Protein AF-A0A9N9CKV3-F1 (afdb_monomer)

Mean predicted aligned error: 9.0 Å

Solvent-accessible surface area (backbone atoms only — not comparable to full-atom values): 6927 Å² total; per-residue (Å²): 135,54,77,69,55,55,54,52,51,52,53,27,47,39,58,74,69,42,94,70,59,46,68,35,51,51,38,59,76,71,62,56,90,47,69,68,61,43,54,50,51,51,51,52,33,49,54,50,44,36,70,78,42,74,80,39,63,69,58,53,51,50,54,55,38,53,78,59,77,45,75,57,26,63,57,54,39,51,51,51,52,51,53,50,52,51,50,53,49,53,55,48,52,54,51,50,53,51,52,50,51,50,51,50,52,51,48,52,62,72,67,45,75,81,77,73,86,83,80,133

Structure (mmCIF, N/CA/C/O backbone):
data_AF-A0A9N9CKV3-F1
#
_entry.id   AF-A0A9N9CKV3-F1
#
loop_
_atom_site.group_PDB
_atom_site.id
_atom_site.type_symbol
_atom_site.label_atom_id
_atom_site.label_alt_id
_atom_site.label_comp_id
_atom_site.label_asym_id
_atom_site.label_entity_id
_atom_site.label_seq_id
_atom_site.pdbx_PDB_ins_code
_atom_site.Cartn_x
_atom_site.Cartn_y
_atom_site.Cartn_z
_atom_site.occupancy
_atom_site.B_iso_or_equiv
_atom_site.auth_seq_id
_atom_site.auth_comp_id
_atom_site.auth_asym_id
_atom_site.auth_atom_id
_atom_site.pdbx_PDB_model_num
ATOM 1 N N . MET A 1 1 ? 0.550 -23.930 9.897 1.00 59.59 1 MET A N 1
ATOM 2 C CA . MET A 1 1 ? -0.203 -22.725 9.483 1.00 59.59 1 MET A CA 1
ATOM 3 C C . MET A 1 1 ? -0.141 -22.611 7.970 1.00 59.59 1 MET A C 1
ATOM 5 O O . MET A 1 1 ? 0.779 -23.154 7.372 1.00 59.59 1 MET A O 1
ATOM 9 N N . THR A 1 2 ? -1.138 -21.997 7.333 1.00 80.31 2 THR A N 1
ATOM 10 C CA . THR A 1 2 ? -1.086 -21.738 5.882 1.00 80.31 2 THR A CA 1
ATOM 11 C C . THR A 1 2 ? -0.345 -20.426 5.616 1.00 80.31 2 THR A C 1
ATOM 13 O O . THR A 1 2 ? -0.497 -19.480 6.384 1.00 80.31 2 THR A O 1
ATOM 16 N N . ARG A 1 3 ? 0.400 -20.321 4.505 1.00 81.75 3 ARG A N 1
ATOM 17 C CA . ARG A 1 3 ? 1.137 -19.096 4.112 1.00 81.75 3 ARG A CA 1
ATOM 18 C C . ARG A 1 3 ? 0.265 -17.834 4.133 1.00 81.75 3 ARG A C 1
ATOM 20 O O . ARG A 1 3 ? 0.734 -16.735 4.403 1.00 81.75 3 ARG A O 1
ATOM 27 N N . THR A 1 4 ? -1.023 -17.982 3.836 1.00 85.81 4 THR A N 1
ATOM 28 C CA . THR A 1 4 ? -1.987 -16.881 3.880 1.00 85.81 4 THR A CA 1
ATOM 29 C C . THR A 1 4 ? -2.233 -16.385 5.304 1.00 85.81 4 THR A C 1
ATOM 31 O O . THR A 1 4 ? -2.349 -15.181 5.492 1.00 85.81 4 THR A O 1
ATOM 34 N N . GLN A 1 5 ? -2.299 -17.269 6.302 1.00 85.62 5 GLN A N 1
ATOM 35 C CA . GLN A 1 5 ? -2.479 -16.877 7.705 1.00 85.62 5 GLN A CA 1
ATOM 36 C C . GLN A 1 5 ? -1.262 -16.123 8.243 1.00 85.62 5 GLN A C 1
ATOM 38 O O . GLN A 1 5 ? -1.441 -15.080 8.863 1.00 85.62 5 GLN A O 1
ATOM 43 N N . GLU A 1 6 ? -0.052 -16.584 7.920 1.00 89.44 6 GLU A N 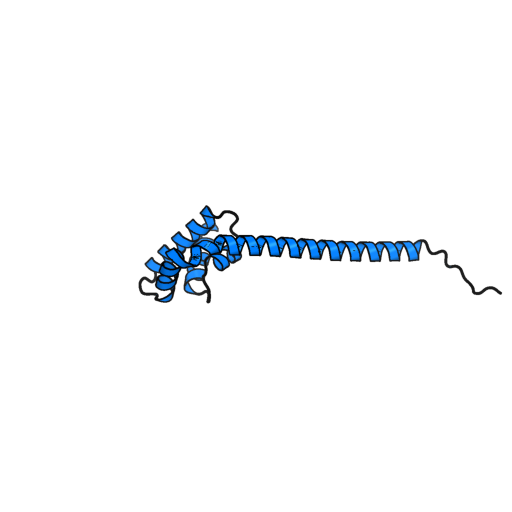1
ATOM 44 C CA . GLU A 1 6 ? 1.201 -15.923 8.317 1.00 89.44 6 GLU A CA 1
ATOM 45 C C . GLU A 1 6 ? 1.235 -14.467 7.832 1.00 89.44 6 GLU A C 1
ATOM 47 O O . GLU A 1 6 ? 1.434 -13.544 8.618 1.00 89.44 6 GLU A O 1
ATOM 52 N N . VAL A 1 7 ? 0.891 -14.230 6.560 1.00 92.00 7 VAL A N 1
ATOM 53 C CA . VAL A 1 7 ? 0.821 -12.870 6.000 1.00 92.00 7 VAL A CA 1
ATOM 54 C C . VAL A 1 7 ? -0.230 -12.008 6.713 1.00 92.00 7 VAL A C 1
ATOM 56 O O . VAL A 1 7 ? -0.016 -10.814 6.910 1.00 92.00 7 VAL A O 1
ATOM 59 N N . ARG A 1 8 ? -1.373 -12.572 7.126 1.00 92.44 8 ARG A N 1
ATOM 60 C CA . ARG A 1 8 ? -2.404 -11.819 7.869 1.00 92.44 8 ARG A CA 1
ATOM 61 C C . ARG A 1 8 ? -1.923 -11.414 9.264 1.00 92.44 8 ARG A C 1
ATOM 63 O O . ARG A 1 8 ? -2.218 -10.310 9.725 1.00 92.44 8 ARG A O 1
ATOM 70 N N . GLU A 1 9 ? -1.170 -12.283 9.927 1.00 92.56 9 GLU A N 1
ATOM 71 C CA . GLU A 1 9 ? -0.559 -11.986 11.2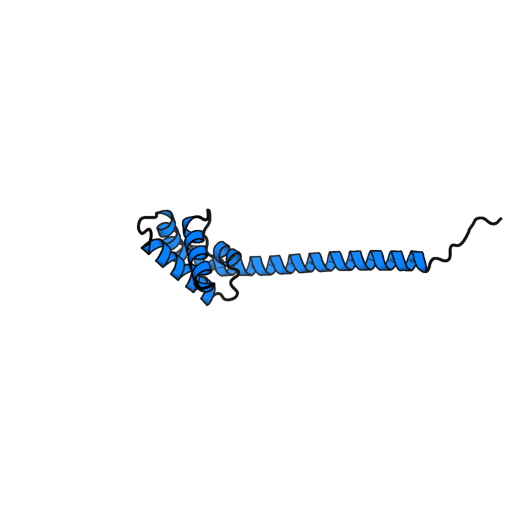23 1.00 92.56 9 GLU A CA 1
ATOM 72 C C . GLU A 1 9 ? 0.534 -10.923 11.098 1.00 92.56 9 GLU A C 1
ATOM 74 O O . GLU A 1 9 ? 0.541 -9.965 11.872 1.00 92.56 9 GLU A O 1
ATOM 79 N N . GLU A 1 10 ? 1.393 -11.015 10.082 1.00 94.88 10 GLU A N 1
ATOM 80 C CA . GLU A 1 10 ? 2.388 -9.984 9.764 1.00 94.88 10 GLU A CA 1
ATOM 81 C C . GLU A 1 10 ? 1.735 -8.623 9.509 1.00 94.88 10 GLU A C 1
ATOM 83 O O . GLU A 1 10 ? 2.169 -7.612 10.059 1.00 94.88 10 GLU A O 1
ATOM 88 N N . GLN A 1 11 ? 0.648 -8.588 8.735 1.00 95.56 11 GLN A N 1
ATOM 89 C CA . GLN A 1 11 ? -0.115 -7.367 8.474 1.00 95.56 11 GLN A CA 1
ATOM 90 C C . GLN A 1 11 ? -0.703 -6.760 9.749 1.00 95.56 11 GLN A C 1
ATOM 92 O O . GLN A 1 11 ? -0.612 -5.550 9.956 1.00 95.56 11 GLN A O 1
ATOM 97 N N . THR A 1 12 ? -1.283 -7.584 10.621 1.00 94.56 12 THR A N 1
ATOM 98 C CA . THR A 1 12 ? -1.819 -7.121 11.910 1.00 94.56 12 THR A CA 1
ATOM 99 C C . THR A 1 12 ? -0.692 -6.578 12.796 1.00 94.56 12 THR A C 1
ATOM 101 O O . THR A 1 12 ? -0.806 -5.497 13.377 1.00 94.56 12 THR A O 1
ATOM 104 N N . ASN A 1 13 ? 0.436 -7.289 12.856 1.00 94.69 13 ASN A N 1
ATOM 105 C CA . ASN A 1 13 ? 1.613 -6.883 13.619 1.00 94.69 13 ASN A CA 1
ATOM 106 C C . ASN A 1 13 ? 2.237 -5.589 13.091 1.00 94.69 13 ASN A C 1
ATOM 108 O O . ASN A 1 13 ? 2.676 -4.764 13.893 1.00 94.69 13 ASN A O 1
ATOM 112 N N . PHE A 1 14 ? 2.231 -5.378 11.773 1.00 96.31 14 PHE A N 1
ATOM 113 C CA . PHE A 1 14 ? 2.664 -4.129 11.157 1.00 96.31 14 PHE A CA 1
ATOM 114 C C . PHE A 1 14 ? 1.848 -2.950 11.698 1.00 96.31 14 PHE A C 1
ATOM 116 O O . PHE A 1 14 ? 2.424 -1.958 12.131 1.00 96.31 14 PHE A O 1
ATOM 123 N N . LEU A 1 15 ? 0.519 -3.066 11.766 1.00 95.19 15 LEU A N 1
ATOM 124 C CA . LEU A 1 15 ? -0.332 -1.982 12.271 1.00 95.19 15 LEU A CA 1
ATOM 125 C C . LEU A 1 15 ? -0.066 -1.660 13.749 1.00 95.19 15 LEU A C 1
ATOM 127 O O . LEU A 1 15 ? -0.058 -0.490 14.133 1.00 95.19 15 LEU A O 1
ATOM 131 N N . LYS A 1 16 ? 0.216 -2.682 14.566 1.00 93.19 16 LYS A N 1
ATOM 132 C CA . LYS A 1 16 ? 0.525 -2.515 15.994 1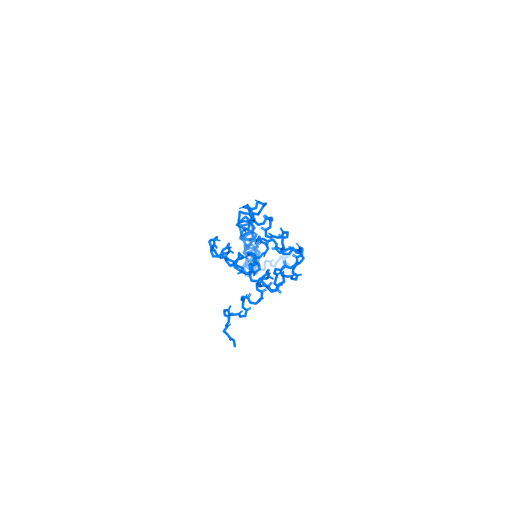.00 93.19 16 LYS A CA 1
ATOM 133 C C . LYS A 1 16 ? 1.912 -1.893 16.209 1.00 93.19 16 LYS A C 1
ATOM 135 O O . LYS A 1 16 ? 2.050 -0.891 16.912 1.00 93.19 16 LYS A O 1
ATOM 140 N N . LYS A 1 17 ? 2.949 -2.450 15.577 1.00 93.00 17 LYS A N 1
ATOM 141 C CA . LYS A 1 17 ? 4.357 -2.175 15.917 1.00 93.00 17 LYS A CA 1
ATOM 142 C C . LYS A 1 17 ? 5.033 -1.131 15.034 1.00 93.00 17 LYS A C 1
ATOM 144 O O . LYS A 1 17 ? 5.920 -0.437 15.513 1.00 93.00 17 LYS A O 1
ATOM 149 N N . HIS A 1 18 ? 4.632 -0.995 13.771 1.00 93.44 18 HIS A N 1
ATOM 150 C CA . HIS A 1 18 ? 5.321 -0.109 12.833 1.00 93.44 18 HIS A CA 1
ATOM 151 C C . HIS A 1 18 ? 5.161 1.358 13.249 1.00 93.44 18 HIS A C 1
ATOM 153 O O . HIS A 1 18 ? 4.064 1.771 13.620 1.00 93.44 18 HIS A O 1
ATOM 159 N N . GLU A 1 19 ? 6.234 2.148 13.187 1.00 90.38 19 GLU A N 1
ATOM 160 C CA . GLU A 1 19 ? 6.245 3.552 13.629 1.00 90.38 19 GLU A CA 1
ATOM 161 C C . GLU A 1 19 ? 5.208 4.395 12.875 1.00 90.38 19 GLU A C 1
ATOM 163 O O . GLU A 1 19 ? 4.444 5.148 13.471 1.00 90.38 19 GLU A O 1
ATOM 168 N N . ASN A 1 20 ? 5.108 4.181 11.560 1.00 90.81 20 ASN A N 1
ATOM 169 C CA . ASN A 1 20 ? 4.160 4.879 10.697 1.00 90.81 20 ASN A CA 1
ATOM 170 C C . ASN A 1 20 ? 3.300 3.890 9.885 1.00 90.81 20 ASN A C 1
ATOM 172 O O . ASN A 1 20 ? 3.631 3.608 8.726 1.00 90.81 20 ASN A O 1
ATOM 176 N N . PRO A 1 21 ? 2.225 3.321 10.465 1.00 92.69 21 PRO A N 1
ATOM 177 C CA . PRO A 1 21 ? 1.400 2.286 9.836 1.00 92.69 21 PRO A CA 1
ATOM 178 C C . PRO A 1 21 ? 0.361 2.866 8.856 1.00 92.69 21 PRO A C 1
ATOM 180 O O . PRO A 1 21 ? -0.750 2.352 8.701 1.00 92.69 21 PRO A O 1
ATOM 183 N N . ARG A 1 22 ? 0.723 3.962 8.181 1.00 93.50 22 ARG A N 1
ATOM 184 C CA . ARG A 1 22 ? -0.084 4.635 7.161 1.00 93.50 22 ARG A CA 1
ATOM 185 C C . ARG A 1 22 ? -0.447 3.664 6.026 1.00 93.50 22 ARG A C 1
ATOM 187 O O . ARG A 1 22 ? 0.415 2.860 5.648 1.00 93.50 22 ARG A O 1
ATOM 194 N N . PRO A 1 23 ? -1.643 3.761 5.411 1.00 94.06 23 PRO A N 1
ATOM 195 C CA . PRO A 1 23 ? -2.016 2.883 4.306 1.00 94.06 23 PRO A CA 1
ATOM 196 C C . PRO A 1 23 ? -0.980 2.825 3.181 1.00 94.06 23 PRO A C 1
ATOM 198 O O . PRO A 1 23 ? -0.665 1.735 2.716 1.00 94.06 23 PRO A O 1
ATOM 201 N N . SER A 1 24 ? -0.370 3.952 2.789 1.00 93.56 24 SER A N 1
ATOM 202 C CA . SER A 1 24 ? 0.671 3.940 1.751 1.00 93.56 24 SER A CA 1
ATOM 203 C C . SER A 1 24 ? 1.856 3.030 2.093 1.00 93.56 24 SER A C 1
ATOM 205 O O . SER A 1 24 ? 2.317 2.288 1.230 1.00 93.56 24 SER A O 1
ATOM 207 N N . ASN A 1 25 ? 2.326 3.044 3.344 1.00 94.62 25 ASN A N 1
ATOM 208 C CA . ASN A 1 25 ? 3.455 2.220 3.789 1.00 94.62 25 ASN A CA 1
ATOM 209 C C . ASN A 1 25 ? 3.057 0.747 3.869 1.00 94.62 25 ASN A C 1
ATOM 211 O O . ASN A 1 25 ? 3.799 -0.117 3.414 1.00 94.62 25 ASN A O 1
ATOM 215 N N . PHE A 1 26 ? 1.845 0.473 4.350 1.00 95.62 26 PHE A N 1
ATOM 216 C CA . PHE A 1 26 ? 1.279 -0.871 4.331 1.00 95.62 26 PHE A CA 1
ATOM 217 C C . PHE A 1 26 ? 1.198 -1.427 2.898 1.00 95.62 26 PHE A C 1
ATOM 219 O O . PHE A 1 26 ? 1.558 -2.575 2.641 1.00 95.62 26 PHE A O 1
ATOM 226 N N . PHE A 1 27 ? 0.781 -0.610 1.925 1.00 95.19 27 PHE A N 1
ATOM 227 C CA . PHE A 1 27 ? 0.698 -1.043 0.528 1.00 95.19 27 PHE A CA 1
ATOM 228 C C . PHE A 1 27 ? 2.065 -1.335 -0.096 1.00 95.19 27 PHE A C 1
ATOM 230 O O . PHE A 1 27 ? 2.181 -2.235 -0.935 1.00 95.19 27 PHE A O 1
ATOM 237 N N . ILE A 1 28 ? 3.088 -0.577 0.308 1.00 93.88 28 ILE A N 1
ATOM 238 C CA . ILE A 1 28 ? 4.480 -0.780 -0.101 1.00 93.88 28 ILE A CA 1
ATOM 239 C C . ILE A 1 28 ? 5.006 -2.100 0.455 1.00 93.88 28 ILE A C 1
ATOM 241 O O . ILE A 1 28 ? 5.483 -2.923 -0.330 1.00 93.88 28 ILE A O 1
ATOM 245 N N . GLU A 1 29 ? 4.862 -2.312 1.763 1.00 95.62 29 GLU A N 1
ATOM 246 C CA . GLU A 1 29 ? 5.405 -3.474 2.470 1.00 95.62 29 GLU A CA 1
ATOM 247 C C . GLU A 1 29 ? 4.835 -4.784 1.912 1.00 95.62 29 GLU A C 1
ATOM 249 O O . GLU A 1 29 ? 5.565 -5.670 1.465 1.00 95.62 29 GLU A O 1
ATOM 254 N N . PHE A 1 30 ? 3.507 -4.851 1.791 1.00 95.06 30 PHE A N 1
ATOM 255 C CA . PHE A 1 30 ? 2.794 -6.045 1.330 1.00 95.06 30 PHE A CA 1
ATOM 256 C C . PHE A 1 30 ? 2.550 -6.076 -0.192 1.00 95.06 30 PHE A C 1
ATOM 258 O O . PHE A 1 30 ? 1.872 -6.968 -0.703 1.00 95.06 30 PHE A O 1
ATOM 265 N N . LYS A 1 31 ? 3.132 -5.128 -0.942 1.00 93.81 31 LYS A N 1
ATOM 266 C CA . LYS A 1 31 ? 3.219 -5.115 -2.418 1.00 93.81 31 LYS A CA 1
ATOM 267 C C . LYS A 1 31 ? 1.871 -5.292 -3.137 1.00 93.81 31 LYS A C 1
ATOM 269 O O . LYS A 1 31 ? 1.756 -6.057 -4.103 1.00 93.81 31 LYS A O 1
ATOM 274 N N . TYR A 1 32 ? 0.850 -4.557 -2.706 1.00 93.62 32 TYR A N 1
ATOM 275 C CA . TYR A 1 32 ? -0.495 -4.673 -3.273 1.00 93.62 32 TYR A CA 1
ATOM 276 C C . TYR A 1 32 ? -0.588 -4.242 -4.742 1.00 93.62 32 TYR A C 1
ATOM 278 O O . TYR A 1 32 ? -0.150 -3.174 -5.160 1.00 93.62 32 TYR A O 1
ATOM 286 N N . ARG A 1 33 ? -1.253 -5.060 -5.564 1.00 91.06 33 ARG A N 1
ATOM 287 C CA . ARG A 1 33 ? -1.456 -4.749 -6.991 1.00 91.06 33 ARG A CA 1
ATOM 288 C C . ARG A 1 33 ? -2.737 -3.973 -7.274 1.00 91.06 33 ARG A C 1
ATOM 290 O O . ARG A 1 33 ? -2.794 -3.261 -8.271 1.00 91.06 33 ARG A O 1
ATOM 297 N N . ARG A 1 34 ? -3.765 -4.146 -6.439 1.00 93.06 34 ARG A N 1
ATOM 298 C CA . ARG A 1 34 ? -5.117 -3.614 -6.653 1.00 93.06 34 ARG A CA 1
ATOM 299 C C . ARG A 1 34 ? -5.565 -2.784 -5.458 1.00 93.06 34 ARG A C 1
ATOM 301 O O . ARG A 1 34 ? -5.383 -3.211 -4.319 1.00 93.06 34 ARG A O 1
ATOM 308 N N . LYS A 1 35 ? -6.208 -1.648 -5.747 1.00 92.00 35 LYS A N 1
ATOM 309 C CA . LYS A 1 35 ? -6.722 -0.709 -4.740 1.00 92.00 35 LYS A CA 1
ATOM 310 C C . LYS A 1 35 ? -7.705 -1.373 -3.790 1.00 92.00 35 LYS A C 1
ATOM 312 O O . LYS A 1 35 ? -7.524 -1.300 -2.582 1.00 92.00 35 LYS A O 1
ATOM 317 N N . SER A 1 36 ? -8.715 -2.037 -4.348 1.00 92.75 36 SER A N 1
ATOM 318 C 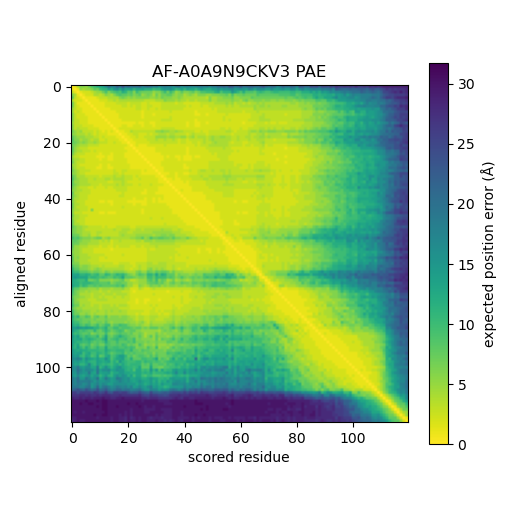CA . SER A 1 36 ? -9.783 -2.669 -3.574 1.00 92.75 36 SER A CA 1
ATOM 319 C C . SER A 1 36 ? -9.237 -3.697 -2.590 1.00 92.75 36 SER A C 1
ATOM 321 O O . SER A 1 36 ? -9.575 -3.638 -1.416 1.00 92.75 36 SER A O 1
ATOM 323 N N . THR A 1 37 ? -8.340 -4.577 -3.039 1.00 93.75 37 THR A N 1
ATOM 324 C CA . THR A 1 37 ? -7.708 -5.586 -2.179 1.00 93.75 37 THR A CA 1
ATOM 325 C C . THR A 1 37 ? -6.874 -4.942 -1.075 1.00 93.75 37 THR A C 1
ATOM 327 O O . THR A 1 37 ? -7.063 -5.277 0.085 1.00 93.75 37 THR A O 1
ATOM 330 N N . GLY A 1 38 ? -6.010 -3.974 -1.407 1.00 93.19 38 GLY A N 1
ATOM 331 C CA . GLY A 1 38 ? -5.174 -3.303 -0.405 1.00 93.19 38 GLY A CA 1
ATOM 332 C C . GLY A 1 38 ? -5.992 -2.548 0.639 1.00 93.19 38 GLY A C 1
ATOM 333 O O . GLY A 1 38 ? -5.742 -2.678 1.833 1.00 93.19 38 GLY A O 1
ATOM 334 N N . GLN A 1 39 ? -7.008 -1.798 0.207 1.00 92.81 39 GLN A N 1
ATOM 335 C CA . GLN A 1 39 ? -7.892 -1.072 1.119 1.00 92.81 39 GLN A CA 1
ATOM 336 C C . GLN A 1 39 ? -8.717 -2.016 1.994 1.00 92.81 39 GLN A C 1
ATOM 338 O O . GLN A 1 39 ? -8.839 -1.775 3.193 1.00 92.81 39 GLN A O 1
ATOM 343 N N . HIS A 1 40 ? -9.261 -3.081 1.405 1.00 93.50 40 HIS A N 1
ATOM 344 C CA . HIS A 1 40 ? -10.030 -4.085 2.127 1.00 93.50 40 HIS A CA 1
ATOM 345 C C . HIS A 1 40 ? -9.180 -4.785 3.187 1.00 93.50 40 HIS A C 1
ATOM 347 O O . HIS A 1 40 ? -9.580 -4.841 4.347 1.00 93.50 40 HIS A O 1
ATOM 353 N N . ASP A 1 41 ? -7.986 -5.243 2.810 1.00 94.81 41 ASP A N 1
ATOM 354 C CA . ASP A 1 41 ? -7.084 -5.940 3.719 1.00 94.81 41 ASP A CA 1
ATOM 355 C C . ASP A 1 41 ? -6.600 -5.020 4.840 1.00 94.81 41 ASP A C 1
ATOM 357 O O . ASP A 1 41 ? -6.647 -5.414 6.002 1.00 94.81 41 ASP A O 1
ATOM 361 N N . TYR A 1 42 ? -6.225 -3.776 4.524 1.00 94.81 42 TYR A N 1
ATOM 362 C CA . TYR A 1 42 ? -5.859 -2.787 5.539 1.00 94.81 42 TYR A CA 1
ATOM 363 C C . TYR A 1 42 ? -6.985 -2.578 6.554 1.00 94.81 42 TYR A C 1
ATOM 365 O O . TYR A 1 42 ? -6.752 -2.634 7.759 1.00 94.81 42 TYR A O 1
ATOM 373 N N . LYS A 1 43 ? -8.220 -2.381 6.071 1.00 94.31 43 LYS A N 1
ATOM 374 C CA . LYS A 1 43 ? -9.388 -2.193 6.935 1.00 94.31 43 LYS A CA 1
ATOM 375 C C . LYS A 1 43 ? -9.631 -3.418 7.817 1.00 94.31 43 LYS A C 1
ATOM 377 O O . LYS A 1 43 ? -9.785 -3.258 9.022 1.00 94.31 43 LYS A O 1
ATOM 382 N N . GLN A 1 44 ? -9.622 -4.618 7.233 1.00 95.38 44 GLN A N 1
ATOM 383 C CA . GLN A 1 44 ? -9.829 -5.860 7.978 1.00 95.38 44 GLN A CA 1
ATOM 384 C C . GLN A 1 44 ? -8.769 -6.075 9.058 1.00 95.38 44 GLN A C 1
ATOM 386 O O . GLN A 1 44 ? -9.112 -6.435 10.181 1.00 95.38 44 GLN A O 1
ATOM 391 N N . GLN A 1 45 ? -7.490 -5.856 8.741 1.00 95.56 45 GLN A N 1
ATOM 392 C CA . GLN A 1 45 ? -6.425 -6.054 9.725 1.00 95.56 45 GLN A CA 1
ATOM 393 C C . GLN A 1 45 ? -6.428 -4.965 10.802 1.00 95.56 45 GLN A C 1
ATOM 395 O O . GLN A 1 45 ? -6.087 -5.253 11.945 1.00 95.56 45 GLN A O 1
ATOM 400 N N . LEU A 1 46 ? -6.860 -3.742 10.480 1.00 95.31 46 LEU A N 1
ATOM 401 C CA . LEU A 1 46 ? -7.056 -2.689 11.476 1.00 95.31 46 LEU A CA 1
ATOM 402 C C . LEU A 1 46 ? -8.209 -3.017 12.429 1.00 95.31 46 LEU A C 1
ATOM 404 O O . LEU A 1 46 ? -8.056 -2.863 13.636 1.00 95.31 46 LEU A O 1
ATOM 408 N N . ASP A 1 47 ? -9.330 -3.510 11.900 1.00 94.88 47 ASP A N 1
ATOM 409 C CA . ASP A 1 47 ? -10.462 -3.960 12.717 1.00 94.88 47 ASP A CA 1
ATOM 410 C C . ASP A 1 47 ? -10.045 -5.112 13.642 1.00 94.88 47 ASP A C 1
ATOM 412 O O . ASP A 1 47 ? -10.342 -5.080 14.833 1.00 94.88 47 ASP A O 1
ATOM 416 N N . LYS A 1 48 ? -9.277 -6.083 13.132 1.00 95.00 48 LYS A N 1
ATOM 417 C CA . LYS A 1 48 ? -8.729 -7.178 13.943 1.00 95.00 48 LYS A CA 1
ATOM 418 C C . LYS A 1 48 ? -7.760 -6.677 15.017 1.00 95.00 48 LYS A C 1
ATOM 420 O O . LYS A 1 48 ? -7.859 -7.079 16.169 1.00 95.00 48 LYS A O 1
ATOM 425 N N . ALA A 1 49 ? -6.848 -5.771 14.666 1.00 94.88 49 ALA A N 1
ATOM 426 C CA . ALA A 1 49 ? -5.911 -5.200 15.630 1.00 94.88 49 ALA A CA 1
ATOM 427 C C . ALA A 1 49 ? -6.636 -4.462 16.768 1.00 94.88 49 ALA A C 1
ATOM 429 O O . ALA A 1 49 ? -6.206 -4.566 17.912 1.00 94.88 49 ALA A O 1
ATOM 430 N N . LEU A 1 50 ? -7.734 -3.765 16.456 1.00 95.12 50 LEU A N 1
ATOM 431 C CA . LEU A 1 50 ? -8.601 -3.101 17.433 1.00 95.12 50 LEU A CA 1
ATOM 432 C C . LEU A 1 50 ? -9.453 -4.078 18.251 1.00 95.12 50 LEU A C 1
ATOM 434 O O . LEU A 1 50 ? -9.792 -3.767 19.381 1.00 95.12 50 LEU A O 1
ATOM 438 N N . GLN A 1 51 ? -9.816 -5.244 17.716 1.00 94.81 51 GLN A N 1
ATOM 439 C CA . GLN A 1 51 ? -10.457 -6.291 18.520 1.00 94.81 51 GLN A CA 1
ATOM 440 C C . GLN A 1 51 ? -9.489 -6.864 19.557 1.00 94.81 51 GLN A C 1
ATOM 442 O O . GLN A 1 51 ? -9.886 -7.096 20.696 1.00 94.81 51 GLN A O 1
ATOM 447 N N . ASP A 1 52 ? -8.228 -7.060 19.169 1.00 93.56 52 ASP A N 1
ATOM 448 C CA . ASP A 1 52 ? -7.190 -7.565 20.068 1.00 93.56 52 ASP A CA 1
ATOM 449 C C . ASP A 1 52 ? -6.779 -6.527 21.129 1.00 93.56 52 ASP A C 1
ATOM 451 O O . ASP A 1 52 ? -6.484 -6.893 22.263 1.00 93.56 52 ASP A O 1
ATOM 455 N N . ASP A 1 53 ? -6.720 -5.244 20.755 1.00 93.62 53 ASP A N 1
ATOM 456 C CA . ASP A 1 53 ? -6.370 -4.131 21.646 1.00 93.62 53 ASP A CA 1
ATOM 457 C C . ASP A 1 53 ? -7.308 -2.923 21.424 1.00 93.62 53 ASP A C 1
ATOM 459 O O . ASP A 1 53 ? -6.967 -1.978 20.698 1.00 93.62 53 ASP A O 1
ATOM 463 N N . PRO A 1 54 ? -8.509 -2.942 22.039 1.00 92.75 54 PRO A N 1
ATOM 464 C CA . PRO A 1 54 ? -9.539 -1.924 21.814 1.00 92.75 54 PRO A CA 1
ATOM 465 C C . PRO A 1 54 ? -9.177 -0.531 22.322 1.00 92.75 54 PRO A C 1
ATOM 467 O O . PRO A 1 54 ? -9.697 0.462 21.816 1.00 92.75 54 PRO A O 1
ATOM 470 N N . ASN A 1 55 ? -8.293 -0.454 23.319 1.00 92.88 55 ASN A N 1
ATOM 471 C CA . ASN A 1 55 ? -7.923 0.795 23.986 1.00 92.88 55 ASN A CA 1
ATOM 472 C C . ASN A 1 55 ? -6.622 1.391 23.435 1.00 92.88 55 ASN A C 1
ATOM 474 O O . ASN A 1 55 ? -6.144 2.403 23.946 1.00 92.88 55 ASN A O 1
ATOM 478 N N . SER A 1 56 ? -6.051 0.789 22.388 1.00 93.12 56 SER A N 1
ATOM 479 C CA . SER A 1 56 ? -4.852 1.299 21.736 1.00 93.12 56 SER A CA 1
ATOM 480 C C . SER A 1 56 ? -5.117 2.663 21.103 1.00 93.12 56 SER A C 1
ATOM 482 O O . SER A 1 56 ? -5.704 2.763 20.022 1.00 93.12 56 SER A O 1
ATOM 484 N N . GLU A 1 57 ? -4.635 3.728 21.743 1.00 93.00 57 GLU A N 1
ATOM 485 C CA . GLU A 1 57 ? -4.768 5.098 21.237 1.00 93.00 57 GLU A CA 1
ATOM 486 C C . GLU A 1 57 ? -4.237 5.219 19.802 1.00 93.00 57 GLU A C 1
ATOM 488 O O . GLU A 1 57 ? -4.887 5.798 18.932 1.00 93.00 57 GLU A O 1
ATOM 493 N N . LYS A 1 58 ? -3.106 4.562 19.523 1.00 92.69 58 LYS A N 1
ATOM 494 C CA . LYS A 1 58 ? -2.496 4.508 18.194 1.00 92.69 58 LYS A CA 1
ATOM 495 C C . LYS A 1 58 ? -3.429 3.904 17.141 1.00 92.69 58 LYS A C 1
ATOM 497 O O . LYS A 1 58 ? -3.553 4.463 16.054 1.00 92.69 58 LYS A O 1
ATOM 502 N N . LEU A 1 59 ? -4.065 2.763 17.422 1.00 94.25 59 LEU A N 1
ATOM 503 C CA . LEU A 1 59 ? -4.955 2.106 16.454 1.00 94.25 59 LEU A CA 1
ATOM 504 C C . LEU A 1 59 ? -6.272 2.873 16.285 1.00 94.25 59 LEU A C 1
ATOM 506 O O . LEU A 1 59 ? -6.802 2.947 15.173 1.00 94.25 59 LEU A O 1
ATOM 510 N N . LEU A 1 60 ? -6.785 3.473 17.362 1.00 94.19 60 LEU A N 1
ATOM 511 C CA . LEU A 1 60 ? -7.978 4.318 17.325 1.00 94.19 60 LEU A CA 1
ATOM 512 C C . LEU A 1 60 ? -7.739 5.585 16.495 1.00 94.19 60 LEU A C 1
ATOM 514 O O . LEU A 1 60 ? -8.563 5.925 15.643 1.00 94.19 60 LEU A O 1
ATOM 518 N N . ASP A 1 61 ? -6.600 6.249 16.687 1.00 92.81 61 ASP A N 1
ATOM 519 C CA . ASP A 1 61 ? -6.177 7.389 15.870 1.00 92.81 61 ASP A CA 1
ATOM 520 C C . ASP A 1 61 ? -6.013 6.984 14.397 1.00 92.81 61 ASP A C 1
ATOM 522 O O . ASP A 1 61 ? -6.551 7.638 13.499 1.00 92.81 61 ASP A O 1
ATOM 526 N N . LEU A 1 62 ? -5.383 5.833 14.137 1.00 92.62 62 LEU A N 1
ATOM 527 C CA . LEU A 1 62 ? -5.241 5.291 12.786 1.00 92.62 62 LEU A CA 1
ATOM 528 C C . LEU A 1 62 ? -6.601 5.056 12.114 1.00 92.62 62 LEU A C 1
ATOM 530 O O . LEU A 1 62 ? -6.774 5.372 10.937 1.00 92.62 62 LEU A O 1
ATOM 534 N N . ARG A 1 63 ? -7.588 4.546 12.861 1.00 92.25 63 ARG A N 1
ATOM 535 C CA . ARG A 1 63 ? -8.957 4.335 12.373 1.00 92.25 63 ARG A CA 1
ATOM 536 C C . ARG A 1 63 ? -9.666 5.643 12.049 1.00 92.25 63 ARG A C 1
ATOM 538 O O . ARG A 1 63 ? -10.357 5.705 11.032 1.00 92.25 63 ARG A O 1
ATOM 545 N N . ARG A 1 64 ? -9.486 6.682 12.869 1.00 91.56 64 ARG A N 1
ATOM 546 C CA . ARG A 1 64 ? -10.033 8.022 12.605 1.00 91.56 64 ARG A CA 1
ATOM 547 C C . ARG A 1 64 ? -9.430 8.608 11.327 1.00 91.56 64 ARG A C 1
ATOM 549 O O . ARG A 1 64 ? -10.173 8.936 10.405 1.00 91.56 64 ARG A O 1
ATOM 556 N N . LYS A 1 65 ? -8.097 8.623 11.220 1.00 90.12 65 LYS A N 1
ATOM 557 C CA . LYS A 1 65 ? -7.367 9.142 10.049 1.00 90.12 65 LYS A CA 1
ATOM 558 C C . LYS A 1 65 ? -7.640 8.356 8.771 1.00 90.12 65 LYS A C 1
ATOM 560 O O . LYS A 1 65 ? -7.701 8.935 7.690 1.00 90.12 65 LYS A O 1
ATOM 565 N N . TYR A 1 66 ? -7.854 7.045 8.869 1.00 87.62 66 TYR A N 1
ATOM 566 C CA . TYR A 1 66 ? -8.202 6.225 7.710 1.00 87.62 66 TYR A CA 1
ATOM 567 C C . TYR A 1 66 ? -9.507 6.666 7.036 1.00 87.62 66 TYR A C 1
ATOM 569 O O . TYR A 1 66 ? -9.593 6.655 5.808 1.00 87.62 66 TYR A O 1
ATOM 577 N N . ASN A 1 67 ? -10.501 7.084 7.822 1.00 77.88 67 ASN A N 1
ATOM 578 C CA . ASN A 1 67 ? -11.787 7.529 7.291 1.00 77.88 67 ASN A CA 1
ATOM 579 C C . ASN A 1 67 ? -11.724 8.925 6.650 1.00 77.88 67 ASN A C 1
ATOM 581 O O . ASN A 1 67 ? -12.579 9.232 5.815 1.00 77.88 67 ASN A O 1
ATOM 585 N N . ASP A 1 68 ? -10.724 9.744 6.992 1.00 78.94 68 ASP A N 1
ATOM 586 C CA . ASP A 1 68 ? -10.642 11.130 6.526 1.00 78.94 68 ASP A CA 1
ATOM 587 C C . ASP A 1 68 ? -9.353 11.448 5.751 1.00 78.94 68 ASP A C 1
ATOM 589 O O . ASP A 1 68 ? -9.378 11.574 4.523 1.00 78.94 68 ASP A O 1
ATOM 593 N N . ASP A 1 69 ? -8.214 11.474 6.443 1.00 80.81 69 ASP A N 1
ATOM 594 C CA . ASP A 1 69 ? -6.919 11.956 5.942 1.00 80.81 69 ASP A CA 1
ATOM 595 C C . ASP A 1 69 ? -6.250 11.044 4.905 1.00 80.81 69 ASP A C 1
ATOM 597 O O . ASP A 1 69 ? -5.448 11.493 4.077 1.00 80.81 69 ASP A O 1
ATOM 601 N N . TYR A 1 70 ? -6.536 9.741 4.934 1.00 83.19 70 TYR A N 1
ATOM 602 C CA . TYR A 1 70 ? -5.825 8.762 4.103 1.00 83.19 70 TYR A CA 1
ATOM 603 C C . TYR A 1 70 ? -6.527 8.423 2.784 1.00 83.19 70 TYR A C 1
ATOM 605 O O . TYR A 1 70 ? -6.103 7.509 2.071 1.00 83.19 70 TYR A O 1
ATOM 613 N N . LYS A 1 71 ? -7.547 9.192 2.379 1.00 77.62 71 LYS A N 1
ATOM 614 C CA . LYS A 1 71 ? -8.247 9.009 1.088 1.00 77.62 71 LYS A CA 1
ATOM 615 C C . LYS A 1 71 ? -7.291 9.014 -0.117 1.00 77.62 71 LYS A C 1
ATOM 617 O O . LYS A 1 71 ? -7.491 8.253 -1.068 1.00 77.62 71 LYS A O 1
ATOM 622 N N . ASN A 1 72 ? -6.215 9.804 -0.047 1.00 86.44 72 ASN A N 1
ATOM 623 C CA . ASN A 1 72 ? -5.230 9.970 -1.124 1.00 86.44 72 ASN A CA 1
ATOM 624 C C . ASN A 1 72 ? -4.011 9.037 -1.033 1.00 86.44 72 ASN A C 1
ATOM 626 O O . ASN A 1 72 ? -3.134 9.078 -1.897 1.00 86.44 72 ASN A O 1
ATOM 630 N N . ASP A 1 73 ? -3.934 8.164 -0.031 1.00 89.88 73 ASP A N 1
ATOM 631 C CA . ASP A 1 73 ? -2.767 7.297 0.167 1.00 89.88 73 ASP A CA 1
ATOM 632 C C . ASP A 1 73 ? -2.547 6.302 -0.963 1.00 89.88 73 ASP A C 1
ATOM 634 O O . ASP A 1 73 ? -1.408 5.968 -1.289 1.00 89.88 73 ASP A O 1
ATOM 638 N N . TRP A 1 74 ? -3.632 5.859 -1.600 1.00 91.38 74 TRP A N 1
ATOM 639 C CA . TRP A 1 74 ? -3.517 5.016 -2.781 1.00 91.38 74 TRP A CA 1
ATOM 640 C C . TRP A 1 74 ? -2.830 5.749 -3.939 1.00 91.38 74 TRP A C 1
ATOM 642 O O . TRP A 1 74 ? -2.003 5.164 -4.632 1.00 91.38 74 TRP A O 1
ATOM 652 N N . ALA A 1 75 ? -3.138 7.035 -4.137 1.00 91.31 75 ALA A N 1
ATOM 653 C CA . ALA A 1 75 ? -2.493 7.835 -5.174 1.00 91.31 75 ALA A CA 1
ATOM 654 C C . ALA A 1 75 ? -0.995 8.002 -4.877 1.00 91.31 75 ALA A C 1
ATOM 656 O O . ALA A 1 75 ? -0.169 7.742 -5.748 1.00 91.31 75 ALA A O 1
ATOM 657 N N . ARG A 1 76 ? -0.638 8.295 -3.616 1.00 90.81 76 ARG A N 1
ATOM 658 C CA . ARG A 1 76 ? 0.766 8.354 -3.166 1.00 90.81 76 ARG A CA 1
ATOM 659 C C . ARG A 1 76 ? 1.509 7.040 -3.418 1.00 90.81 76 ARG A C 1
ATOM 661 O O . ARG A 1 76 ? 2.656 7.050 -3.860 1.00 90.81 76 ARG A O 1
ATOM 668 N N . TYR A 1 77 ? 0.854 5.912 -3.153 1.00 93.44 77 TYR A N 1
ATOM 669 C CA . TYR A 1 77 ? 1.408 4.587 -3.413 1.00 93.44 77 TYR A CA 1
ATOM 670 C C . TYR A 1 77 ? 1.651 4.326 -4.908 1.00 93.44 77 TYR A C 1
ATOM 672 O O . TYR A 1 77 ? 2.713 3.832 -5.294 1.00 93.44 77 TYR A O 1
ATOM 680 N N . GLU A 1 78 ? 0.692 4.677 -5.764 1.00 92.31 78 GLU A N 1
ATOM 681 C CA . GLU A 1 78 ? 0.836 4.534 -7.215 1.00 92.31 78 GLU A CA 1
ATOM 682 C C . GLU A 1 78 ? 1.937 5.441 -7.778 1.00 92.31 78 GLU A C 1
ATOM 684 O O . GLU A 1 78 ? 2.732 4.994 -8.608 1.00 92.31 78 GLU A O 1
ATOM 689 N N . ASP A 1 79 ? 2.060 6.673 -7.287 1.00 91.38 79 ASP A N 1
ATOM 690 C CA . ASP A 1 79 ? 3.145 7.572 -7.685 1.00 91.38 79 ASP A CA 1
ATOM 691 C C . ASP A 1 79 ? 4.512 7.036 -7.250 1.00 91.38 79 ASP A C 1
ATOM 693 O O . ASP A 1 79 ? 5.452 7.010 -8.050 1.00 91.38 79 ASP A O 1
ATOM 697 N N . TRP A 1 80 ? 4.622 6.493 -6.033 1.00 93.31 80 TRP A N 1
ATOM 698 C CA . TRP A 1 80 ? 5.833 5.800 -5.590 1.00 93.31 80 TRP A CA 1
ATOM 699 C C . TRP A 1 80 ? 6.193 4.623 -6.513 1.00 93.31 80 TRP A C 1
ATOM 701 O O . TRP A 1 80 ? 7.350 4.495 -6.928 1.00 93.31 80 TRP A O 1
ATOM 711 N N . LYS A 1 81 ? 5.215 3.795 -6.913 1.00 91.06 81 LYS A N 1
ATOM 712 C CA . LYS A 1 81 ? 5.435 2.686 -7.863 1.00 91.06 81 LYS A CA 1
ATOM 713 C C . LYS A 1 81 ? 5.932 3.180 -9.217 1.00 91.06 81 LYS A C 1
ATOM 715 O O . LYS A 1 81 ? 6.869 2.599 -9.772 1.00 91.06 81 LYS A O 1
ATOM 720 N N . LYS A 1 82 ? 5.318 4.236 -9.757 1.00 90.56 82 LYS A N 1
ATOM 721 C CA . LYS A 1 82 ? 5.724 4.839 -11.034 1.00 90.56 82 LYS A CA 1
ATOM 722 C C . LYS A 1 82 ? 7.154 5.364 -10.952 1.00 90.56 82 LYS A C 1
ATOM 724 O O . LYS A 1 82 ? 7.972 5.006 -11.798 1.00 90.56 82 LYS A O 1
ATOM 729 N N . ASN A 1 83 ? 7.485 6.107 -9.899 1.00 89.88 83 ASN A N 1
ATOM 730 C CA . ASN A 1 83 ? 8.826 6.652 -9.686 1.00 89.88 83 ASN A CA 1
ATOM 731 C C . ASN A 1 83 ? 9.878 5.548 -9.539 1.00 89.88 83 ASN A C 1
ATOM 733 O O . ASN A 1 83 ? 10.947 5.623 -10.150 1.00 89.88 83 ASN A O 1
ATOM 737 N N . LYS A 1 84 ? 9.559 4.472 -8.809 1.00 90.19 84 LYS A N 1
ATOM 738 C CA . LYS A 1 84 ? 10.423 3.290 -8.711 1.00 90.19 84 LYS A CA 1
ATOM 739 C C . LYS A 1 84 ? 10.695 2.678 -10.089 1.00 90.19 84 LYS A C 1
ATOM 741 O O . LYS A 1 84 ? 11.850 2.425 -10.427 1.00 90.19 84 LYS A O 1
ATOM 746 N N . LYS A 1 85 ? 9.656 2.506 -10.912 1.00 85.94 85 LYS A N 1
ATOM 747 C CA . LYS A 1 85 ? 9.774 1.956 -12.273 1.00 85.94 85 LYS A CA 1
ATOM 748 C C . LYS A 1 85 ? 10.605 2.852 -13.199 1.00 85.94 85 LYS A C 1
ATOM 750 O O . LYS A 1 85 ? 11.423 2.350 -13.975 1.00 85.94 85 LYS A O 1
ATOM 755 N N . VAL A 1 86 ? 10.426 4.171 -13.118 1.00 87.00 86 VAL A N 1
ATOM 756 C CA . VAL A 1 86 ? 11.238 5.138 -13.874 1.00 87.00 86 VAL A CA 1
ATOM 757 C C . VAL A 1 86 ? 12.706 5.030 -13.463 1.00 87.00 86 VAL A C 1
ATOM 759 O O . VAL A 1 86 ? 13.568 4.887 -14.328 1.00 87.00 86 VAL A O 1
ATOM 762 N N . ASN A 1 87 ? 12.997 4.993 -12.161 1.00 89.88 87 ASN A N 1
ATOM 763 C CA . ASN A 1 87 ? 14.359 4.834 -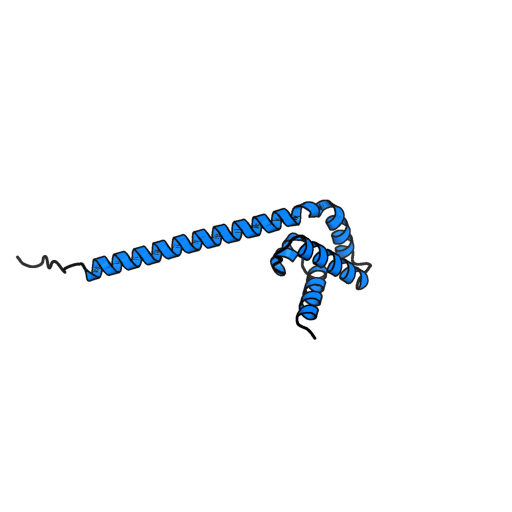11.652 1.00 89.88 87 ASN A CA 1
ATOM 764 C C . ASN A 1 87 ? 15.004 3.518 -12.133 1.00 89.88 87 ASN A C 1
ATOM 766 O O . ASN A 1 87 ? 16.128 3.515 -12.636 1.00 89.88 87 ASN A O 1
ATOM 770 N N . GLU A 1 88 ? 14.278 2.398 -12.076 1.00 89.75 88 GLU A N 1
ATOM 771 C CA . GLU A 1 88 ? 14.744 1.116 -12.625 1.00 89.75 88 GLU A CA 1
ATOM 772 C C . GLU A 1 88 ? 15.051 1.201 -14.128 1.00 89.75 88 GLU A C 1
ATOM 774 O O . GLU A 1 88 ? 16.052 0.647 -14.589 1.00 89.75 88 GLU A O 1
ATOM 779 N N . THR A 1 89 ? 14.237 1.935 -14.888 1.00 90.38 89 THR A N 1
ATOM 780 C CA . THR A 1 89 ? 14.437 2.150 -16.329 1.00 90.38 89 THR A CA 1
ATOM 781 C C . THR A 1 89 ? 15.695 2.974 -16.602 1.00 90.38 89 THR A C 1
ATOM 783 O O . THR A 1 89 ? 16.505 2.595 -17.448 1.00 90.38 89 THR A O 1
ATOM 786 N N . VAL A 1 90 ? 15.914 4.057 -15.852 1.00 90.19 90 VAL A N 1
ATOM 787 C CA . VAL A 1 90 ? 17.134 4.875 -15.947 1.00 90.19 90 VAL A CA 1
ATOM 788 C C . VAL A 1 90 ? 18.370 4.039 -15.613 1.00 90.19 90 VAL A C 1
ATOM 790 O O . VAL A 1 90 ? 19.347 4.060 -16.362 1.00 90.19 90 VAL A O 1
ATOM 793 N N . LYS A 1 91 ? 18.322 3.236 -14.543 1.00 91.75 91 LYS A N 1
ATOM 794 C CA . LYS A 1 91 ? 19.419 2.329 -14.172 1.00 91.75 91 LYS A CA 1
ATOM 795 C C . LYS A 1 91 ? 19.718 1.296 -15.259 1.00 91.75 91 LYS A C 1
ATOM 797 O O . LYS A 1 91 ? 20.884 0.977 -15.473 1.00 91.75 91 LYS A O 1
ATOM 802 N N . LYS A 1 92 ? 18.697 0.759 -15.937 1.00 92.56 92 LYS A N 1
ATOM 803 C CA . LYS A 1 92 ? 18.886 -0.152 -17.080 1.00 92.56 92 LYS A CA 1
ATOM 804 C C . LYS A 1 92 ? 19.560 0.554 -18.256 1.00 92.56 92 LYS A C 1
ATOM 806 O O . LYS A 1 92 ? 20.538 0.034 -18.774 1.00 92.56 92 LYS A O 1
ATOM 811 N N . ARG A 1 93 ? 19.105 1.758 -18.624 1.00 90.94 93 ARG A N 1
ATOM 812 C CA . ARG A 1 93 ? 19.719 2.551 -19.705 1.00 90.94 93 ARG A CA 1
ATOM 813 C C . ARG A 1 93 ? 21.194 2.844 -19.436 1.00 90.94 93 ARG A C 1
ATOM 815 O O . ARG A 1 93 ? 22.013 2.629 -20.318 1.00 90.94 93 ARG A O 1
ATOM 822 N N . LYS A 1 94 ? 21.534 3.260 -18.210 1.00 92.25 94 LYS A N 1
ATOM 823 C CA . LYS A 1 94 ? 22.928 3.505 -17.805 1.00 92.25 94 LYS A CA 1
ATOM 824 C C . LYS A 1 94 ? 23.797 2.249 -17.919 1.00 92.25 94 LYS A C 1
ATOM 826 O O . LYS A 1 94 ? 24.891 2.327 -18.461 1.00 92.25 94 LYS A O 1
ATOM 831 N N . ARG A 1 95 ? 23.300 1.095 -17.457 1.00 92.00 95 ARG A N 1
ATOM 832 C CA . ARG A 1 95 ? 24.013 -0.188 -17.585 1.00 92.00 95 ARG A CA 1
ATOM 833 C C . ARG A 1 95 ? 24.225 -0.594 -19.040 1.00 92.00 95 ARG A C 1
ATOM 835 O O . ARG A 1 95 ? 25.325 -1.001 -19.380 1.00 92.00 95 ARG A O 1
ATOM 842 N N . ASN A 1 96 ? 23.206 -0.444 -19.884 1.00 94.50 96 ASN A N 1
ATOM 843 C CA . ASN A 1 96 ? 23.327 -0.760 -21.305 1.00 94.50 96 ASN A CA 1
ATOM 844 C C . ASN A 1 96 ? 24.351 0.148 -21.992 1.00 94.50 96 ASN A C 1
ATOM 846 O O . ASN A 1 96 ? 25.214 -0.363 -22.684 1.00 94.50 96 ASN A O 1
ATOM 850 N N . ALA A 1 97 ? 24.309 1.462 -21.748 1.00 92.62 97 ALA A N 1
ATOM 851 C CA . ALA A 1 97 ? 25.291 2.390 -22.310 1.00 92.62 97 ALA A CA 1
ATOM 852 C C . ALA A 1 97 ? 26.726 2.045 -21.878 1.00 92.62 97 ALA A C 1
ATOM 854 O O . ALA A 1 97 ? 27.637 2.080 -22.694 1.00 92.62 97 ALA A O 1
ATOM 855 N N . HIS A 1 98 ? 26.916 1.661 -20.613 1.00 93.06 98 HIS A N 1
ATOM 856 C CA . HIS A 1 98 ? 28.215 1.222 -20.109 1.00 93.06 98 HIS A CA 1
ATOM 857 C C . HIS A 1 98 ? 28.691 -0.083 -20.765 1.00 93.06 98 HIS A C 1
ATOM 859 O O . HIS A 1 98 ? 29.841 -0.171 -21.177 1.00 93.06 98 HIS A O 1
ATOM 865 N N . ALA A 1 99 ? 27.805 -1.072 -20.917 1.00 92.75 99 ALA A N 1
ATOM 866 C CA . ALA A 1 99 ? 28.123 -2.318 -21.612 1.00 92.75 99 ALA A CA 1
ATOM 867 C C . ALA A 1 99 ? 28.462 -2.079 -23.093 1.00 92.75 99 ALA A C 1
ATOM 869 O O . ALA A 1 99 ? 29.422 -2.647 -23.595 1.00 92.75 99 ALA A O 1
ATOM 870 N N . THR A 1 100 ? 27.714 -1.208 -23.777 1.00 93.50 100 THR A N 1
ATOM 871 C CA . THR A 1 100 ? 27.993 -0.817 -25.165 1.00 93.50 100 THR A CA 1
ATOM 872 C C . THR A 1 100 ? 29.326 -0.091 -25.291 1.00 93.50 100 THR A C 1
ATOM 874 O O . THR A 1 100 ? 30.070 -0.380 -26.215 1.00 93.50 100 THR A O 1
ATOM 877 N N . PHE A 1 101 ? 29.653 0.806 -24.358 1.00 91.38 101 PHE A N 1
ATOM 878 C CA . PHE A 1 101 ? 30.951 1.478 -24.335 1.00 91.38 101 PHE A CA 1
ATOM 879 C C . PHE A 1 101 ? 32.107 0.482 -24.181 1.00 91.38 101 PHE A C 1
ATOM 881 O O . PHE A 1 101 ? 33.086 0.572 -24.911 1.00 91.38 101 PHE A O 1
ATOM 888 N N . HIS A 1 102 ? 31.983 -0.491 -23.274 1.00 90.62 102 HIS A N 1
ATOM 889 C CA . HIS A 1 102 ? 32.994 -1.539 -23.124 1.00 90.62 102 HIS A CA 1
ATOM 890 C C . HIS A 1 102 ? 33.110 -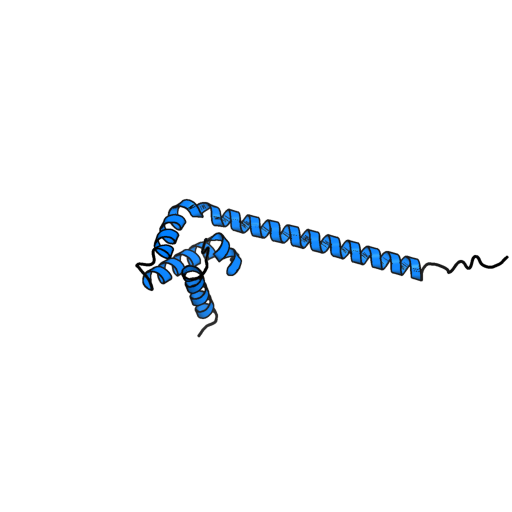2.423 -24.366 1.00 90.62 102 HIS A C 1
ATOM 892 O O . HIS A 1 102 ? 34.221 -2.664 -24.810 1.00 90.62 102 HIS A O 1
ATOM 898 N N . ALA A 1 103 ? 31.987 -2.820 -24.969 1.00 88.06 103 ALA A N 1
ATOM 899 C CA . ALA A 1 103 ? 32.008 -3.581 -26.215 1.00 88.06 103 ALA A CA 1
ATOM 900 C C . ALA A 1 103 ? 32.692 -2.805 -27.355 1.00 88.06 103 ALA A C 1
ATOM 902 O O . ALA A 1 103 ? 33.497 -3.376 -28.074 1.00 88.06 103 ALA A O 1
ATOM 903 N N . GLN A 1 104 ? 32.432 -1.498 -27.477 1.00 88.94 104 GLN A N 1
ATOM 904 C CA . GLN A 1 104 ? 33.105 -0.643 -28.461 1.00 88.94 104 GLN A CA 1
ATOM 905 C C . GLN A 1 104 ? 34.609 -0.534 -28.204 1.00 88.94 104 GLN A C 1
ATOM 907 O O . GLN A 1 104 ? 35.386 -0.629 -29.143 1.00 88.94 104 GLN A O 1
ATOM 912 N N . LEU A 1 105 ? 35.031 -0.372 -26.946 1.00 87.50 105 LEU A N 1
ATOM 913 C CA . LEU A 1 105 ? 36.454 -0.378 -26.605 1.00 87.50 105 LEU A CA 1
ATOM 914 C C . LEU A 1 105 ? 37.119 -1.720 -26.922 1.00 87.50 105 LEU A C 1
ATOM 916 O O . LEU A 1 105 ? 38.234 -1.730 -27.432 1.00 87.50 105 LEU A O 1
ATOM 920 N N . ASP A 1 106 ? 36.457 -2.835 -26.614 1.00 86.88 106 ASP A N 1
ATOM 921 C CA . ASP A 1 106 ? 36.968 -4.169 -26.926 1.00 86.88 106 ASP A CA 1
ATOM 922 C C . ASP A 1 106 ? 37.098 -4.350 -28.448 1.00 86.88 106 ASP A C 1
ATOM 924 O O . ASP A 1 106 ? 38.141 -4.800 -28.921 1.00 86.88 106 ASP A O 1
ATOM 928 N N . ASP A 1 107 ? 36.096 -3.922 -29.222 1.00 84.50 107 ASP A N 1
ATOM 929 C CA . ASP A 1 107 ? 36.130 -3.939 -30.688 1.00 84.50 107 ASP A CA 1
ATOM 930 C C . ASP A 1 107 ? 37.252 -3.045 -31.248 1.00 84.50 107 ASP A C 1
ATOM 932 O O . ASP A 1 107 ? 37.977 -3.466 -32.149 1.00 84.50 107 ASP A O 1
ATOM 936 N N . ASP A 1 108 ? 37.453 -1.844 -30.697 1.00 80.75 108 ASP A N 1
ATOM 937 C CA . ASP A 1 108 ? 38.520 -0.918 -31.104 1.00 80.75 108 ASP A CA 1
ATOM 938 C C . ASP A 1 108 ? 39.919 -1.465 -30.764 1.00 80.75 108 ASP A C 1
ATOM 940 O O . ASP A 1 108 ? 40.872 -1.273 -31.523 1.00 80.75 108 ASP A O 1
ATOM 944 N N . LEU A 1 109 ? 40.062 -2.179 -29.642 1.00 75.38 109 LEU A N 1
ATOM 945 C CA . LEU A 1 109 ? 41.316 -2.817 -29.229 1.00 75.38 109 LEU A CA 1
ATOM 946 C C . LEU A 1 109 ? 41.623 -4.091 -30.028 1.00 75.38 109 LEU A C 1
ATOM 948 O O . LEU A 1 109 ? 42.792 -4.380 -30.280 1.00 75.38 109 LEU A O 1
ATOM 952 N N . VAL A 1 110 ? 40.601 -4.850 -30.431 1.00 71.19 110 VAL A N 1
ATOM 953 C CA . VAL A 1 110 ? 40.748 -6.080 -31.230 1.00 71.19 110 VAL A CA 1
ATOM 954 C C . VAL A 1 110 ? 40.880 -5.768 -32.727 1.00 71.19 110 VAL A C 1
ATOM 956 O O . VAL A 1 110 ? 41.635 -6.438 -33.430 1.00 71.19 110 VAL A O 1
ATOM 959 N N . GLY A 1 111 ? 40.181 -4.743 -33.222 1.00 58.06 111 GLY A N 1
ATOM 960 C CA . GLY A 1 111 ? 40.251 -4.245 -34.601 1.00 58.06 111 GLY A CA 1
ATOM 961 C C . GLY A 1 111 ? 41.406 -3.269 -34.855 1.00 58.06 111 GLY A C 1
ATOM 962 O O . GLY A 1 111 ? 41.754 -2.999 -36.008 1.00 58.06 111 GLY A O 1
ATOM 963 N N . GLY A 1 112 ? 42.035 -2.766 -33.791 1.00 53.78 112 GLY A N 1
ATOM 964 C CA . GLY A 1 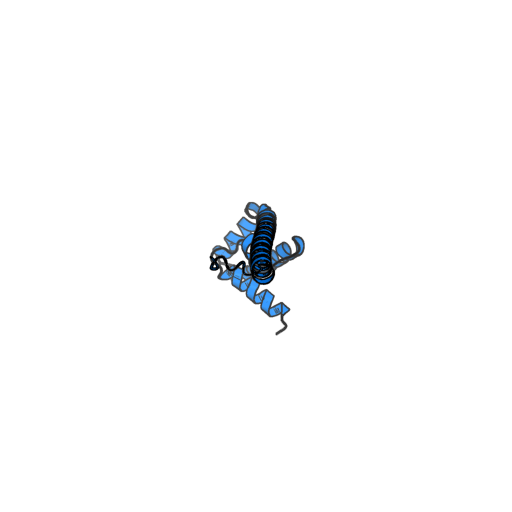112 ? 43.250 -1.970 -33.835 1.00 53.78 112 GLY A CA 1
ATOM 965 C C . GLY A 1 112 ? 44.440 -2.804 -34.291 1.00 53.78 112 GLY A C 1
ATOM 966 O O . GLY A 1 112 ? 45.185 -3.349 -33.479 1.00 53.78 112 GLY A O 1
ATOM 967 N N . ASN A 1 113 ? 44.660 -2.845 -35.608 1.00 52.41 113 ASN A N 1
ATOM 968 C CA . ASN A 1 113 ? 45.982 -3.066 -36.180 1.00 52.41 113 ASN A CA 1
ATOM 969 C C . ASN A 1 113 ? 46.977 -2.227 -35.373 1.00 52.41 113 ASN A C 1
ATOM 971 O O . ASN A 1 113 ? 46.929 -0.995 -35.403 1.00 52.41 113 ASN A O 1
ATOM 975 N N . PHE A 1 114 ? 47.851 -2.915 -34.643 1.00 49.56 114 PHE A N 1
ATOM 976 C CA . PHE A 1 114 ? 48.998 -2.360 -33.947 1.00 49.56 114 PHE A CA 1
ATOM 977 C C . PHE A 1 114 ? 49.886 -1.707 -35.016 1.00 49.56 114 PHE A C 1
ATOM 979 O O . PHE A 1 114 ? 50.788 -2.336 -35.567 1.00 49.56 114 PHE A O 1
ATOM 986 N N . PHE A 1 115 ? 49.573 -0.466 -35.401 1.00 49.31 115 PHE A N 1
ATOM 987 C CA . PHE A 1 115 ? 50.443 0.358 -36.225 1.00 49.31 115 PHE A CA 1
ATOM 988 C C . PHE A 1 115 ? 51.656 0.672 -35.355 1.00 49.31 115 PHE A C 1
ATOM 990 O O . PHE A 1 115 ? 51.690 1.641 -34.598 1.00 49.31 115 PHE A O 1
ATOM 997 N N . ASP A 1 116 ? 52.630 -0.230 -35.430 1.00 49.34 116 ASP A N 1
ATOM 998 C CA . ASP A 1 116 ? 53.976 -0.053 -34.928 1.00 49.34 116 ASP A CA 1
ATOM 999 C C . ASP A 1 116 ? 54.599 1.142 -35.657 1.00 49.34 116 ASP A C 1
ATOM 1001 O O . ASP A 1 116 ? 55.156 1.035 -36.749 1.00 49.34 116 ASP A O 1
ATOM 1005 N N . SER A 1 117 ? 54.468 2.318 -35.052 1.00 49.72 117 SER A N 1
ATOM 1006 C CA . SER A 1 117 ? 55.135 3.545 -35.474 1.00 49.72 117 SER A CA 1
ATOM 1007 C C . SER A 1 117 ? 56.583 3.626 -34.967 1.00 49.72 117 SER A C 1
ATOM 1009 O O . SER A 1 117 ? 57.146 4.714 -34.878 1.00 49.72 117 SER A O 1
ATOM 1011 N N . ARG A 1 118 ? 57.239 2.489 -34.680 1.00 52.06 118 ARG A N 1
ATOM 1012 C CA . ARG A 1 118 ? 58.687 2.408 -34.424 1.00 52.06 118 ARG A CA 1
ATOM 1013 C C . ARG A 1 118 ? 59.446 1.668 -35.528 1.00 52.06 118 ARG A C 1
ATOM 1015 O O . ARG A 1 118 ? 60.242 0.779 -35.251 1.00 52.06 118 ARG A O 1
ATOM 1022 N N . LYS A 1 119 ? 59.303 2.107 -36.782 1.00 47.59 119 LYS A N 1
ATOM 1023 C CA . LYS A 1 119 ? 60.352 1.935 -37.808 1.00 47.59 119 LYS A CA 1
ATOM 1024 C C . LYS A 1 119 ? 60.405 3.117 -38.778 1.00 47.59 119 LYS A C 1
ATOM 1026 O O . LYS A 1 119 ? 59.799 3.061 -39.843 1.00 47.59 119 LYS A O 1
ATOM 1031 N N . ARG A 1 120 ? 61.200 4.131 -38.437 1.00 40.53 120 ARG A N 1
ATOM 1032 C CA . ARG A 1 120 ? 62.426 4.566 -39.144 1.00 40.53 120 ARG A CA 1
ATOM 1033 C C . ARG A 1 120 ? 62.849 5.944 -38.660 1.00 40.53 120 ARG A C 1
ATOM 1035 O O . ARG A 1 120 ? 61.980 6.835 -38.610 1.00 40.53 120 ARG A O 1
#

Sequence (120 aa):
MTRTQEVREEQTNFLKKHENPRPSNFFIEFKYRRKSTGQHDYKQQLDKALQDDPNSEKLLDLRRKYNDDYKNDWARYEDWKKNKKVNETVKKRKRNAHATFHAQLDDDLVGGNFFDSRKR

Radius of gyration: 26.08 Å; Cα contacts (8 Å, |Δi|>4): 61; chains: 1; bounding box: 74×35×63 Å

pLDDT: mean 87.37, std 12.45, range [40.53, 96.31]

Secondary structure (DSSP, 8-state):
--HHHHHHHHHHHHHHH-S---HHHHHHHTT---HHHHHHHHHHHHHHHHHH-TT-HHHHHHHHHHHTGGGGHHHHHHHHHHHHHHHHHHHHHHH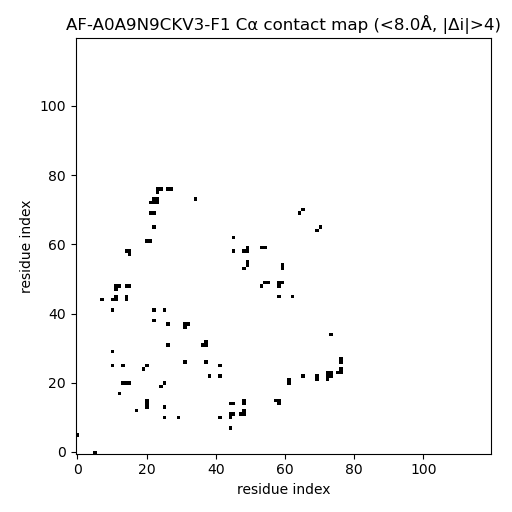HHHHHHHHHHHHHHHH---------

Foldseek 3Di:
DDPVVVVLVVLLVCQVPPPDSALLVSCVVSVDDDPVVSLVSNVVSLVVNCVVPVPPPSSVVNVVCSVPVRPCSVVVNVVVVVVVVVVVVVVVVVVVVVVVVVVVVVCCVVVDPPPPPPDD

Organism: NCBI:txid1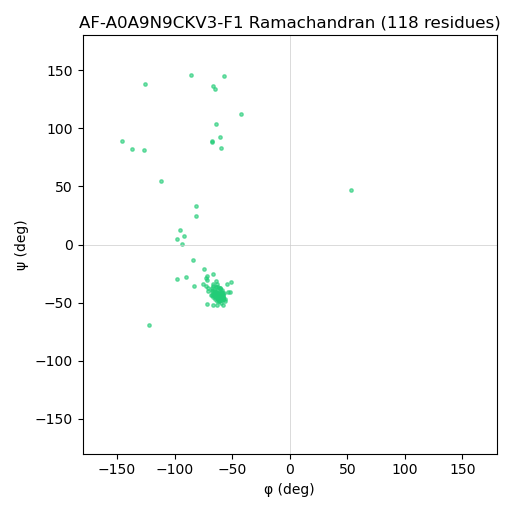44539